Protein AF-A0A7G5LW33-F1 (afdb_monomer_lite)

pLDDT: mean 83.22, std 12.92, range [41.47, 96.94]

Radius of gyration: 15.57 Å; chains: 1; bounding box: 32×37×33 Å

Structure (mmCIF, N/CA/C/O backbone):
data_AF-A0A7G5LW33-F1
#
_entry.id   AF-A0A7G5LW33-F1
#
loop_
_atom_site.group_PDB
_atom_site.id
_atom_site.type_symbol
_atom_site.label_atom_id
_atom_site.label_alt_id
_atom_site.label_comp_id
_atom_site.label_asym_id
_atom_site.label_entity_id
_atom_site.label_seq_id
_atom_site.pdbx_PDB_ins_code
_atom_site.Cartn_x
_atom_site.Cartn_y
_atom_site.Cartn_z
_atom_site.occupancy
_atom_site.B_iso_or_equiv
_atom_site.auth_seq_id
_atom_site.auth_comp_id
_atom_site.auth_asym_id
_atom_site.auth_atom_id
_atom_site.pdbx_PDB_model_num
ATOM 1 N N . MET A 1 1 ? -8.585 -5.808 18.262 1.00 80.00 1 MET A N 1
ATOM 2 C CA . MET A 1 1 ? -7.781 -4.946 17.381 1.00 80.00 1 MET A CA 1
ATOM 3 C C . MET A 1 1 ? -8.563 -4.756 16.096 1.00 80.00 1 MET A C 1
ATOM 5 O O . MET A 1 1 ? -8.945 -5.755 15.495 1.00 80.00 1 MET A O 1
ATOM 9 N N . THR A 1 2 ? -8.897 -3.516 15.772 1.00 89.25 2 THR A N 1
ATOM 10 C CA . THR A 1 2 ? -9.639 -3.084 14.576 1.00 89.25 2 THR A CA 1
ATOM 11 C C . THR A 1 2 ? -8.683 -2.747 13.424 1.00 89.25 2 THR A C 1
ATOM 13 O O . THR A 1 2 ? -7.469 -2.693 13.639 1.00 89.25 2 THR A O 1
ATOM 16 N N . ILE A 1 3 ? -9.186 -2.489 12.213 1.00 87.56 3 ILE A N 1
ATOM 17 C CA . ILE A 1 3 ? -8.371 -1.958 11.104 1.00 87.56 3 ILE A CA 1
ATOM 18 C C . ILE A 1 3 ? -7.727 -0.621 11.499 1.00 87.56 3 ILE A C 1
ATOM 20 O O . ILE A 1 3 ? -6.547 -0.424 11.207 1.00 87.56 3 ILE A O 1
ATOM 24 N N . ASN A 1 4 ? -8.435 0.266 12.212 1.00 90.44 4 ASN A N 1
ATOM 25 C CA . ASN A 1 4 ? -7.841 1.508 12.725 1.00 90.44 4 ASN A CA 1
ATOM 26 C C . ASN A 1 4 ? -6.621 1.225 13.617 1.00 90.44 4 ASN A C 1
ATOM 28 O O . ASN A 1 4 ? -5.570 1.837 13.417 1.00 90.44 4 ASN A O 1
ATOM 32 N N . ASP A 1 5 ? -6.739 0.271 14.548 1.00 89.19 5 ASP A N 1
ATOM 33 C CA . ASP A 1 5 ? -5.645 -0.107 15.453 1.00 89.19 5 ASP A CA 1
ATOM 34 C C . ASP A 1 5 ? -4.457 -0.696 14.677 1.00 89.19 5 ASP A C 1
ATOM 36 O O . ASP A 1 5 ? -3.314 -0.304 14.900 1.00 89.19 5 ASP A O 1
ATOM 40 N N . ILE A 1 6 ? -4.716 -1.601 13.723 1.00 86.69 6 ILE A N 1
ATOM 41 C CA . ILE A 1 6 ? -3.675 -2.206 12.877 1.00 86.69 6 ILE A CA 1
ATOM 42 C C . ILE A 1 6 ? -2.936 -1.118 12.101 1.00 86.69 6 ILE A C 1
ATOM 44 O O . ILE A 1 6 ? -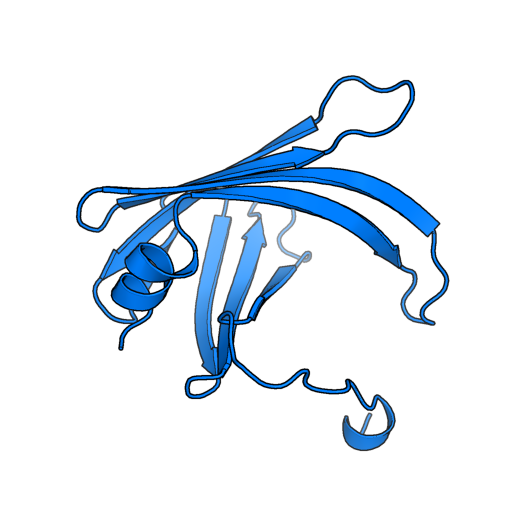1.705 -1.053 12.141 1.00 86.69 6 ILE A O 1
ATOM 48 N N . LEU A 1 7 ? -3.678 -0.247 11.410 1.00 88.38 7 LEU A N 1
ATOM 49 C CA . LEU A 1 7 ? -3.078 0.806 10.604 1.00 88.38 7 LEU A CA 1
ATOM 50 C C . LEU A 1 7 ? -2.246 1.759 11.462 1.00 88.38 7 LEU A C 1
ATOM 52 O O . LEU A 1 7 ? -1.147 2.138 11.070 1.00 88.38 7 LEU A O 1
ATOM 56 N N . ARG A 1 8 ? -2.731 2.105 12.655 1.00 91.25 8 ARG A N 1
ATOM 57 C CA . ARG A 1 8 ? -2.037 3.006 13.578 1.00 91.25 8 ARG A CA 1
ATOM 58 C C . ARG A 1 8 ? -0.784 2.390 14.194 1.00 91.25 8 ARG A C 1
ATOM 60 O O . ARG A 1 8 ? 0.237 3.062 14.269 1.00 91.25 8 ARG A O 1
ATOM 67 N N . GLU A 1 9 ? -0.865 1.155 14.677 1.00 89.25 9 GLU A N 1
ATOM 68 C CA . GLU A 1 9 ? 0.176 0.570 15.531 1.00 89.25 9 GLU A CA 1
ATOM 69 C C . GLU A 1 9 ? 1.180 -0.298 14.778 1.00 89.25 9 GLU A C 1
ATOM 71 O O . GLU A 1 9 ? 2.297 -0.503 15.255 1.00 89.25 9 GLU A O 1
ATOM 76 N N . LYS A 1 10 ? 0.774 -0.871 13.642 1.00 85.00 10 LYS A N 1
ATOM 77 C CA . LYS A 1 10 ? 1.559 -1.891 12.931 1.00 85.00 10 LYS A CA 1
ATOM 78 C C . LYS A 1 10 ? 2.014 -1.459 11.550 1.00 85.00 10 LYS A C 1
ATOM 80 O O . LYS A 1 10 ? 2.934 -2.065 11.017 1.00 85.00 10 LYS A O 1
ATOM 85 N N . VAL A 1 11 ? 1.363 -0.456 10.973 1.00 85.88 11 VAL A N 1
ATOM 86 C CA . VAL A 1 11 ? 1.526 -0.109 9.560 1.00 85.88 11 VAL A CA 1
ATOM 87 C C . VAL A 1 11 ? 1.965 1.340 9.366 1.00 85.88 11 VAL A C 1
ATOM 89 O O . VAL A 1 11 ? 2.750 1.613 8.462 1.00 85.88 11 VAL A O 1
ATOM 92 N N . ALA A 1 12 ? 1.491 2.276 10.190 1.00 91.75 12 ALA A N 1
ATOM 93 C CA . ALA A 1 12 ? 1.933 3.662 10.133 1.00 91.75 12 ALA A CA 1
ATOM 94 C C . ALA A 1 12 ? 3.450 3.746 10.345 1.00 91.75 12 ALA A C 1
ATOM 96 O O . ALA A 1 12 ? 4.009 3.113 11.240 1.00 91.75 12 ALA A O 1
ATOM 97 N N . GLY A 1 13 ? 4.114 4.542 9.515 1.00 93.88 13 GLY A N 1
ATOM 98 C CA . GLY A 1 13 ? 5.564 4.631 9.474 1.00 93.88 13 GLY A CA 1
ATOM 99 C C . GLY A 1 13 ? 6.097 4.679 8.050 1.00 93.88 13 GLY A C 1
ATOM 100 O O . GLY A 1 13 ? 5.356 4.887 7.089 1.00 93.88 13 GLY A O 1
ATOM 101 N N . VAL A 1 14 ? 7.411 4.503 7.942 1.00 95.88 14 VAL A N 1
ATOM 102 C CA . VAL A 1 14 ? 8.140 4.479 6.675 1.00 95.88 14 VAL A CA 1
ATOM 103 C C . VAL A 1 14 ? 8.700 3.082 6.466 1.00 95.88 14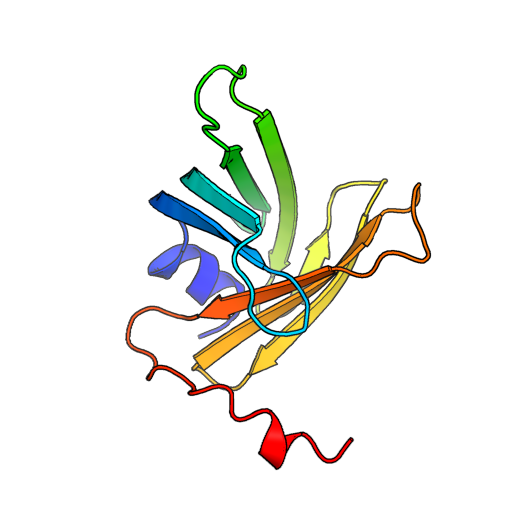 VAL A C 1
ATOM 105 O O . VAL A 1 14 ? 9.427 2.569 7.315 1.00 95.88 14 VAL A O 1
ATOM 108 N N . TRP A 1 15 ? 8.401 2.508 5.311 1.00 93.81 15 TRP A N 1
ATOM 109 C CA . TRP A 1 15 ? 8.840 1.187 4.895 1.00 93.81 15 TRP A CA 1
ATOM 110 C C . TRP A 1 15 ? 9.663 1.324 3.623 1.00 93.81 15 TRP A C 1
ATOM 112 O O . TRP A 1 15 ? 9.252 2.000 2.681 1.00 93.81 15 TRP A O 1
ATOM 122 N N . ALA A 1 16 ? 10.829 0.692 3.604 1.00 94.06 16 ALA A N 1
ATOM 123 C CA . ALA A 1 16 ? 11.611 0.487 2.395 1.00 94.06 16 ALA A CA 1
ATOM 124 C C . ALA A 1 16 ? 11.521 -0.992 2.029 1.00 94.06 16 ALA A C 1
ATOM 126 O O . ALA A 1 16 ? 11.590 -1.856 2.906 1.00 94.06 16 ALA A O 1
ATOM 127 N N . GLY A 1 17 ? 11.352 -1.282 0.747 1.00 92.50 17 GLY A N 1
ATOM 128 C CA . GLY A 1 17 ? 11.203 -2.649 0.276 1.00 92.50 17 GLY A CA 1
ATOM 129 C C . GLY A 1 17 ? 11.367 -2.751 -1.227 1.00 92.50 17 GLY A C 1
ATOM 130 O O . GLY A 1 17 ? 11.788 -1.810 -1.893 1.00 92.50 17 GLY A O 1
ATOM 131 N N . THR A 1 18 ? 10.994 -3.901 -1.767 1.00 93.62 18 THR A N 1
ATOM 132 C CA . THR A 1 18 ? 11.132 -4.204 -3.189 1.00 93.62 18 THR A CA 1
ATOM 133 C C . THR A 1 18 ? 9.757 -4.468 -3.781 1.00 93.62 18 THR A C 1
ATOM 135 O O . THR A 1 18 ? 9.016 -5.315 -3.283 1.00 93.62 18 THR A O 1
ATOM 138 N N . TYR A 1 19 ? 9.433 -3.780 -4.869 1.00 92.50 19 TYR A N 1
ATOM 139 C CA . TYR A 1 19 ? 8.254 -4.054 -5.673 1.00 92.50 19 TYR A CA 1
ATOM 140 C C . TYR A 1 19 ? 8.608 -5.063 -6.765 1.00 92.50 19 TYR A C 1
ATOM 142 O O . TYR A 1 19 ? 9.662 -4.968 -7.394 1.00 92.50 19 TYR A O 1
ATOM 150 N N . THR A 1 20 ? 7.751 -6.061 -6.971 1.00 92.62 20 THR A N 1
ATOM 151 C CA . THR A 1 20 ? 7.928 -7.077 -8.016 1.00 92.62 20 THR A CA 1
ATOM 152 C C . THR A 1 20 ? 6.655 -7.150 -8.846 1.00 92.62 20 THR A C 1
ATOM 154 O O . THR A 1 20 ? 5.574 -7.349 -8.298 1.00 92.62 20 THR A O 1
ATOM 157 N N . VAL A 1 21 ? 6.790 -7.017 -10.163 1.00 89.75 21 VAL A N 1
ATOM 158 C CA . VAL A 1 21 ? 5.705 -7.223 -11.125 1.00 89.75 21 VAL A CA 1
ATOM 159 C C . VAL A 1 21 ? 5.814 -8.644 -11.659 1.00 89.75 21 VAL A C 1
ATOM 161 O O . VAL A 1 21 ? 6.880 -9.051 -12.125 1.00 89.75 21 VAL A O 1
ATOM 164 N N . LEU A 1 22 ? 4.717 -9.392 -11.593 1.00 90.19 22 LEU A N 1
ATOM 165 C CA . LEU A 1 22 ? 4.642 -10.784 -12.026 1.00 90.19 22 LEU A CA 1
ATOM 166 C C . LEU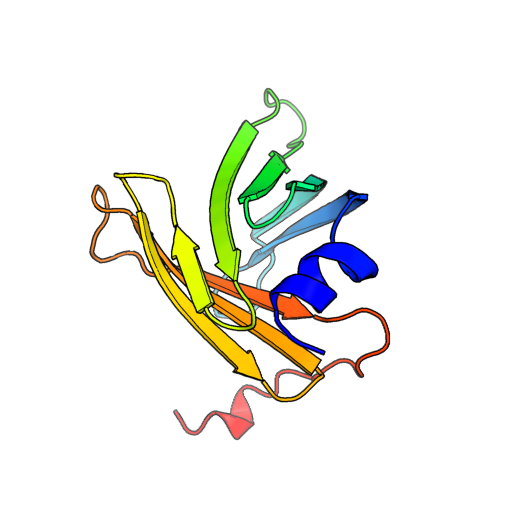 A 1 22 ? 3.601 -10.949 -13.139 1.00 90.19 22 LEU A C 1
ATOM 168 O O . LEU A 1 22 ? 2.587 -10.252 -13.160 1.00 90.19 22 LEU A O 1
ATOM 172 N N . GLN A 1 23 ? 3.828 -11.911 -14.028 1.00 88.06 23 GLN A N 1
ATOM 173 C CA . GLN A 1 23 ? 2.771 -12.506 -14.844 1.00 88.06 23 GLN A CA 1
ATOM 174 C C . GLN A 1 23 ? 1.907 -13.457 -13.997 1.00 88.06 23 GLN A C 1
ATOM 176 O O . GLN A 1 23 ? 2.351 -13.909 -12.938 1.00 88.06 23 GLN A O 1
ATOM 181 N N . PRO A 1 24 ? 0.696 -13.823 -14.464 1.00 86.88 24 PRO A N 1
ATOM 182 C CA . PRO A 1 24 ? -0.156 -14.785 -13.761 1.00 86.88 24 PRO A CA 1
ATOM 183 C C . PRO A 1 24 ? 0.481 -16.165 -13.534 1.00 86.88 24 PRO A C 1
ATOM 185 O O . PRO A 1 24 ? 0.102 -16.857 -12.597 1.00 86.88 24 PRO A O 1
ATOM 188 N N . ASP A 1 25 ? 1.448 -16.566 -14.365 1.00 87.94 25 ASP A N 1
ATOM 189 C CA . ASP A 1 25 ? 2.197 -17.823 -14.217 1.00 87.94 25 ASP A CA 1
ATOM 190 C C . ASP A 1 25 ? 3.369 -17.730 -13.218 1.00 87.94 25 ASP A C 1
ATOM 192 O O . ASP A 1 25 ? 4.095 -18.702 -13.014 1.00 87.94 25 ASP A O 1
ATOM 196 N N . GLY A 1 26 ? 3.556 -16.565 -12.586 1.00 86.06 26 GLY A N 1
ATOM 197 C CA . GLY A 1 26 ? 4.623 -16.298 -11.626 1.00 86.06 26 GLY A CA 1
ATOM 198 C C . GLY A 1 26 ? 5.929 -15.797 -12.246 1.00 86.06 26 GLY A C 1
ATOM 199 O O . GLY A 1 26 ? 6.874 -15.510 -11.506 1.00 86.06 26 GLY A O 1
ATOM 200 N N . THR A 1 27 ? 6.009 -15.646 -13.570 1.00 92.56 27 THR A N 1
ATOM 201 C CA . THR A 1 27 ? 7.192 -15.078 -14.229 1.00 92.56 27 THR A CA 1
ATOM 202 C C . THR A 1 27 ? 7.408 -13.630 -13.789 1.00 92.56 27 THR A C 1
ATOM 204 O O . THR A 1 27 ? 6.500 -12.804 -13.873 1.00 92.56 27 THR A O 1
ATOM 207 N N . VAL A 1 28 ? 8.621 -13.297 -13.337 1.00 94.25 28 VAL A N 1
ATOM 208 C CA . VAL A 1 28 ? 8.989 -11.924 -12.954 1.00 94.25 28 VAL A CA 1
ATOM 209 C C . VAL A 1 28 ? 9.182 -11.066 -14.203 1.00 94.25 28 VAL A C 1
ATOM 211 O O . VAL A 1 28 ? 10.061 -11.352 -15.014 1.00 94.25 28 VAL A O 1
ATOM 214 N N . LEU A 1 29 ? 8.391 -10.000 -14.328 1.00 92.62 29 LEU A N 1
ATOM 215 C CA . LEU A 1 29 ? 8.522 -8.990 -15.383 1.00 92.62 29 LEU A CA 1
ATOM 216 C C . LEU A 1 29 ? 9.474 -7.869 -14.973 1.00 92.62 29 LEU A C 1
ATOM 218 O O . LEU A 1 29 ? 10.359 -7.492 -15.733 1.00 92.62 29 LEU A O 1
ATOM 222 N N . GLU A 1 30 ? 9.296 -7.349 -13.760 1.00 94.12 30 GLU A N 1
ATOM 223 C CA . GLU A 1 30 ? 10.083 -6.237 -13.233 1.00 94.12 30 GLU A CA 1
ATOM 224 C C . GLU A 1 30 ? 10.329 -6.424 -11.738 1.00 94.12 30 GLU A C 1
ATOM 226 O O . GLU A 1 30 ? 9.508 -6.996 -11.015 1.00 94.12 30 GLU A O 1
ATOM 231 N N . ARG A 1 31 ? 11.457 -5.898 -11.260 1.00 95.38 31 ARG A N 1
ATOM 232 C CA . ARG A 1 31 ? 11.773 -5.807 -9.838 1.00 95.38 31 ARG A CA 1
ATOM 233 C C . ARG A 1 31 ? 12.569 -4.538 -9.574 1.00 95.38 31 ARG A C 1
ATOM 235 O O . ARG A 1 31 ? 13.586 -4.323 -10.225 1.00 95.38 31 ARG A O 1
ATOM 242 N N . PHE A 1 32 ? 12.119 -3.726 -8.627 1.00 95.50 32 PHE A N 1
ATOM 243 C CA . PHE A 1 32 ? 12.758 -2.453 -8.296 1.00 95.50 32 PHE A CA 1
ATOM 244 C C . PHE A 1 32 ? 12.462 -2.030 -6.858 1.00 95.50 32 PHE A C 1
ATOM 246 O O . PHE A 1 32 ? 11.556 -2.561 -6.209 1.00 95.50 32 PHE A O 1
ATOM 253 N N . ASP A 1 33 ? 13.240 -1.080 -6.350 1.00 96.94 33 ASP A N 1
ATOM 254 C CA . ASP A 1 33 ? 13.064 -0.574 -4.995 1.00 96.94 33 ASP A CA 1
ATOM 255 C C . ASP A 1 33 ? 11.783 0.253 -4.874 1.00 96.94 33 ASP A C 1
ATOM 257 O O . ASP A 1 33 ? 11.291 0.882 -5.814 1.00 96.94 33 ASP A O 1
ATOM 261 N N . SER A 1 34 ? 11.219 0.249 -3.677 1.00 96.19 34 SER A N 1
ATOM 262 C CA . SER A 1 34 ? 10.017 0.997 -3.353 1.00 96.19 34 SER A CA 1
ATOM 263 C C . SER A 1 34 ? 10.089 1.532 -1.936 1.00 96.19 34 SER A C 1
ATOM 265 O O . SER A 1 34 ? 10.762 0.983 -1.056 1.00 96.19 34 SER A O 1
ATOM 267 N N . ARG A 1 35 ? 9.365 2.621 -1.714 1.00 96.56 35 ARG A N 1
ATOM 268 C CA . ARG A 1 35 ? 9.174 3.210 -0.399 1.00 96.56 35 ARG A CA 1
ATOM 269 C C . ARG A 1 35 ? 7.695 3.430 -0.166 1.00 96.56 35 ARG A C 1
ATOM 271 O O . ARG A 1 35 ? 6.990 3.889 -1.055 1.00 96.56 35 ARG A O 1
ATOM 278 N N . GLN A 1 36 ? 7.241 3.145 1.040 1.00 93.44 36 GLN A N 1
ATOM 279 C CA . GLN A 1 36 ? 5.866 3.360 1.444 1.00 93.44 36 GLN A CA 1
ATOM 280 C C . GLN A 1 36 ? 5.823 4.131 2.754 1.00 93.44 36 GLN A C 1
ATOM 282 O O . GLN A 1 36 ? 6.585 3.863 3.681 1.00 93.44 36 GLN A O 1
ATOM 287 N N . GLU A 1 37 ? 4.936 5.110 2.824 1.00 95.81 37 GLU A N 1
ATOM 288 C CA . GLU A 1 37 ? 4.785 6.005 3.961 1.00 95.81 37 GLU A CA 1
ATOM 289 C C . GLU A 1 37 ? 3.313 6.071 4.331 1.00 95.81 37 GLU A C 1
ATOM 291 O O . GLU A 1 37 ? 2.511 6.632 3.591 1.00 95.81 37 GLU A O 1
ATOM 296 N N . GLY A 1 38 ? 2.967 5.473 5.467 1.00 93.19 38 GLY A N 1
ATOM 297 C CA . GLY A 1 38 ? 1.609 5.448 5.995 1.00 93.19 38 GLY A CA 1
ATOM 298 C C . GLY A 1 38 ? 1.486 6.333 7.228 1.00 93.19 38 GLY A C 1
ATOM 299 O O . GLY A 1 38 ? 2.352 6.306 8.109 1.00 93.19 38 GLY A O 1
ATOM 300 N N . ARG A 1 39 ? 0.405 7.105 7.329 1.00 95.19 39 ARG A N 1
ATOM 301 C CA . ARG A 1 39 ? 0.141 7.975 8.477 1.00 95.19 39 ARG A CA 1
ATOM 302 C C . ARG A 1 39 ? -1.330 7.933 8.871 1.00 95.19 39 ARG A C 1
ATOM 304 O O . ARG A 1 39 ? -2.215 8.024 8.029 1.00 95.19 39 ARG A O 1
ATOM 311 N N . MET A 1 40 ? -1.568 7.850 10.179 1.00 94.12 40 MET A N 1
ATOM 312 C CA . MET A 1 40 ? -2.899 7.936 10.779 1.00 94.12 40 MET A CA 1
ATOM 313 C C . MET A 1 40 ? -3.007 9.197 11.648 1.00 94.12 40 MET A C 1
ATOM 315 O O . MET A 1 40 ? -2.242 9.362 12.599 1.00 94.12 40 MET A O 1
ATOM 319 N N . GLU A 1 41 ? -3.974 10.067 11.357 1.00 93.81 41 GLU A N 1
ATOM 320 C CA . GLU A 1 41 ? -4.332 11.244 12.160 1.00 93.81 41 GLU A CA 1
ATOM 321 C C . GLU A 1 41 ? -5.818 11.181 12.546 1.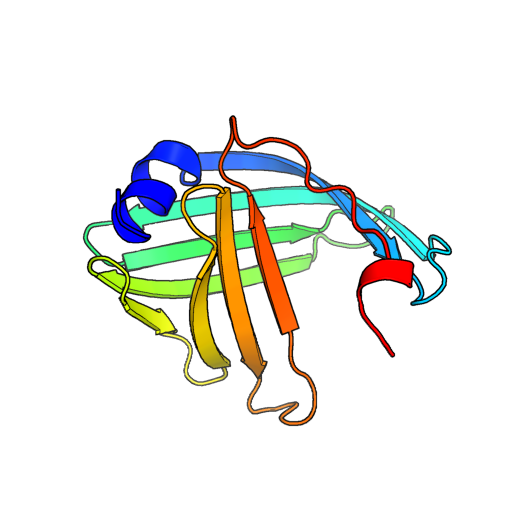00 93.81 41 GLU A C 1
ATOM 323 O O . GLU A 1 41 ? -6.707 11.430 11.732 1.00 93.81 41 GLU A O 1
ATOM 328 N N . GLY A 1 42 ? -6.118 10.821 13.798 1.00 92.44 42 GLY A N 1
ATOM 329 C CA . GLY A 1 42 ? -7.500 10.538 14.202 1.00 92.44 42 GLY A CA 1
ATOM 330 C C . GLY A 1 42 ? -8.048 9.329 13.437 1.00 92.44 42 GLY A C 1
ATOM 331 O O . GLY A 1 42 ? -7.542 8.224 13.622 1.00 92.44 42 GLY A O 1
ATOM 332 N N . THR A 1 43 ? -9.058 9.545 12.594 1.00 93.69 43 THR A N 1
ATOM 333 C CA . THR A 1 43 ? -9.606 8.547 11.655 1.00 93.69 43 THR A CA 1
ATOM 334 C C . THR A 1 43 ? -9.112 8.750 10.221 1.00 93.69 43 THR A C 1
ATOM 336 O O . THR A 1 43 ? -9.525 8.028 9.323 1.00 93.69 43 THR A O 1
ATOM 339 N N . ALA A 1 44 ? -8.264 9.745 9.955 1.00 92.44 44 ALA A N 1
ATOM 340 C CA . ALA A 1 44 ? -7.738 9.989 8.619 1.00 92.44 44 ALA A CA 1
ATOM 341 C C . ALA A 1 44 ? -6.490 9.135 8.374 1.00 92.44 44 ALA A C 1
ATOM 343 O O . ALA A 1 44 ? -5.463 9.334 9.023 1.00 92.44 44 ALA A O 1
ATOM 344 N N . TRP A 1 45 ? -6.578 8.224 7.409 1.00 92.06 45 TRP A N 1
ATOM 345 C CA . TRP A 1 45 ? -5.440 7.496 6.867 1.00 92.06 45 TRP A CA 1
ATOM 346 C C . TRP A 1 45 ? -4.946 8.181 5.597 1.00 92.06 45 TRP A C 1
ATOM 348 O O . TRP A 1 45 ? -5.736 8.460 4.690 1.00 92.06 45 TRP A O 1
ATOM 358 N N . THR A 1 46 ? -3.641 8.415 5.515 1.00 91.38 46 THR A N 1
ATOM 359 C CA . THR A 1 46 ? -2.956 8.812 4.286 1.00 91.38 46 THR A CA 1
ATOM 360 C C . THR A 1 46 ? -1.795 7.877 4.021 1.00 91.38 46 THR A C 1
ATOM 362 O O . THR A 1 46 ? -1.095 7.439 4.935 1.00 91.38 46 THR A O 1
ATOM 365 N N . GLU A 1 47 ? -1.589 7.575 2.749 1.00 91.38 47 GLU A N 1
ATOM 366 C CA . GLU A 1 47 ? -0.496 6.729 2.316 1.00 91.38 47 GLU A CA 1
ATOM 367 C C . GLU A 1 47 ? 0.116 7.256 1.030 1.00 91.38 47 GLU A C 1
ATOM 369 O O . GLU A 1 47 ? -0.590 7.667 0.107 1.00 91.38 47 GLU A O 1
ATOM 374 N N . ARG A 1 48 ? 1.443 7.217 0.982 1.00 92.25 48 ARG A N 1
ATOM 375 C CA . ARG A 1 48 ? 2.234 7.443 -0.217 1.00 92.25 48 ARG A CA 1
ATOM 376 C C . ARG A 1 48 ? 3.046 6.196 -0.519 1.00 92.25 48 ARG A C 1
ATOM 378 O O . ARG A 1 48 ? 3.756 5.705 0.354 1.00 92.25 48 ARG A O 1
ATOM 385 N N . VAL A 1 49 ? 3.001 5.746 -1.763 1.00 92.12 49 VAL A N 1
ATOM 386 C CA . VAL A 1 49 ? 3.909 4.733 -2.306 1.00 92.12 49 VAL A CA 1
ATOM 387 C C . VAL A 1 49 ? 4.768 5.395 -3.374 1.00 92.12 49 VAL A C 1
ATOM 389 O O . VAL A 1 49 ? 4.246 6.069 -4.256 1.00 92.12 49 VAL A O 1
ATOM 392 N N . THR A 1 50 ? 6.078 5.209 -3.297 1.00 95.44 50 THR A N 1
ATOM 393 C CA . THR A 1 50 ? 7.054 5.697 -4.269 1.00 95.44 50 THR A CA 1
ATOM 394 C C . THR A 1 50 ? 7.760 4.502 -4.893 1.00 95.44 50 THR A C 1
ATOM 396 O O . THR A 1 50 ? 8.359 3.690 -4.186 1.00 95.44 50 THR A O 1
ATOM 399 N N . TYR A 1 51 ? 7.712 4.412 -6.215 1.00 95.75 51 TYR A N 1
ATOM 400 C CA . TYR A 1 51 ? 8.378 3.386 -7.008 1.00 95.75 51 TYR A CA 1
ATOM 401 C C . TYR A 1 51 ? 9.675 3.941 -7.600 1.00 95.75 51 TYR A C 1
ATOM 403 O O . TYR A 1 51 ? 9.670 5.022 -8.189 1.00 95.75 51 TYR A O 1
ATOM 411 N N . LEU A 1 52 ? 10.780 3.212 -7.430 1.00 95.75 52 LEU A N 1
ATOM 412 C CA . LEU A 1 52 ? 12.136 3.654 -7.762 1.00 95.75 52 LEU A CA 1
ATOM 413 C C . LEU A 1 52 ? 12.732 2.758 -8.857 1.00 95.75 52 LEU A C 1
ATOM 415 O O . LEU A 1 52 ? 13.620 1.945 -8.601 1.00 95.75 52 LEU A O 1
ATOM 419 N N . ARG A 1 53 ? 12.210 2.876 -10.081 1.00 95.19 53 ARG A N 1
ATOM 420 C CA . ARG A 1 53 ? 12.758 2.175 -11.251 1.00 95.19 53 ARG A CA 1
ATOM 421 C C . ARG A 1 53 ? 14.090 2.786 -11.673 1.00 95.19 53 ARG A C 1
ATOM 423 O O . ARG A 1 53 ? 14.250 4.003 -11.693 1.00 95.19 53 ARG A O 1
ATOM 430 N N . GLU A 1 54 ? 15.046 1.937 -12.031 1.00 92.94 54 GLU A N 1
ATOM 431 C CA . GLU A 1 54 ? 16.347 2.398 -12.509 1.00 92.94 54 GLU A CA 1
ATOM 432 C C . GLU A 1 54 ? 16.199 3.149 -13.841 1.00 92.94 54 GLU A C 1
ATOM 434 O O . GLU A 1 54 ? 15.598 2.645 -14.786 1.00 92.94 54 GLU A O 1
ATOM 439 N N . GLY A 1 55 ? 16.759 4.359 -13.915 1.00 94.75 55 GLY A N 1
ATOM 440 C CA . GLY A 1 55 ? 16.725 5.186 -15.125 1.00 94.75 55 GLY A CA 1
ATOM 441 C C . GLY A 1 55 ? 15.411 5.938 -15.368 1.00 94.75 55 GLY A C 1
ATOM 442 O O . GLY A 1 55 ? 15.325 6.664 -16.357 1.00 94.75 55 GLY A O 1
ATOM 443 N N . GLU A 1 56 ? 14.426 5.816 -14.476 1.00 95.44 56 GLU A N 1
ATOM 444 C CA . GLU A 1 56 ? 13.173 6.575 -14.513 1.00 95.44 56 GLU A CA 1
ATOM 445 C C . GLU A 1 56 ? 13.080 7.544 -13.327 1.00 95.44 56 GLU A C 1
ATOM 447 O O . GLU A 1 56 ? 13.676 7.333 -12.268 1.00 95.44 56 GLU A O 1
ATOM 452 N N . ASP A 1 57 ? 12.299 8.612 -13.497 1.00 96.12 57 ASP A N 1
ATOM 453 C CA . ASP A 1 57 ? 11.938 9.476 -12.376 1.00 96.12 57 ASP A CA 1
ATOM 454 C C . ASP A 1 57 ? 11.034 8.712 -11.387 1.00 96.12 57 ASP A C 1
ATOM 456 O O . ASP A 1 57 ? 10.172 7.937 -11.819 1.00 96.12 57 ASP A O 1
ATOM 460 N N . PRO A 1 58 ? 11.169 8.934 -10.063 1.00 95.25 58 PRO A N 1
ATOM 461 C CA . PRO A 1 58 ? 10.309 8.295 -9.075 1.00 95.25 58 PRO A CA 1
ATOM 462 C C . PRO A 1 58 ? 8.824 8.525 -9.361 1.00 95.25 58 PRO A C 1
ATOM 464 O O . PRO A 1 58 ? 8.363 9.664 -9.461 1.00 95.25 58 PRO A O 1
ATOM 467 N N . TYR A 1 59 ? 8.059 7.437 -9.431 1.00 92.50 59 TYR A N 1
ATOM 468 C CA . TYR A 1 59 ? 6.611 7.505 -9.599 1.00 92.50 59 TYR A CA 1
ATOM 469 C C . TYR A 1 59 ? 5.923 7.385 -8.240 1.00 92.50 59 TYR A C 1
ATOM 471 O O . TYR A 1 59 ? 6.116 6.405 -7.519 1.00 92.50 59 TYR A O 1
ATOM 479 N N . GLU A 1 60 ? 5.112 8.382 -7.889 1.00 92.25 60 GLU A N 1
ATOM 480 C CA . GLU A 1 60 ? 4.365 8.400 -6.635 1.00 92.25 60 GLU A CA 1
ATOM 481 C C . GLU A 1 60 ? 2.890 8.061 -6.844 1.00 92.25 60 GLU A C 1
ATOM 483 O O . GLU A 1 60 ? 2.236 8.521 -7.784 1.00 92.25 60 GLU A O 1
ATOM 488 N N . HIS A 1 61 ? 2.343 7.312 -5.894 1.00 86.00 61 HIS A N 1
ATOM 489 C CA . HIS A 1 61 ? 0.920 7.077 -5.771 1.00 86.00 61 HIS A CA 1
ATOM 490 C C . HIS A 1 61 ? 0.436 7.430 -4.368 1.00 86.00 61 HIS A C 1
ATOM 492 O O . HIS A 1 61 ? 1.091 7.105 -3.379 1.00 86.00 61 HIS A O 1
ATOM 498 N N . TRP A 1 62 ? -0.714 8.095 -4.293 1.00 85.56 62 TRP A N 1
ATOM 499 C CA . TRP A 1 62 ? -1.278 8.598 -3.046 1.00 85.56 62 TRP A CA 1
ATOM 500 C C . TRP A 1 62 ? -2.654 7.993 -2.794 1.00 85.56 62 TRP A C 1
ATOM 502 O O . TRP A 1 62 ? -3.546 8.076 -3.639 1.00 85.56 62 TRP A O 1
ATOM 512 N N . TYR A 1 63 ? -2.833 7.450 -1.595 1.00 84.19 63 TYR A N 1
ATOM 513 C CA . TYR A 1 63 ? -4.099 6.930 -1.101 1.00 84.19 63 TYR A CA 1
ATOM 514 C C . TYR A 1 63 ? -4.548 7.716 0.125 1.00 84.19 63 TYR A C 1
ATOM 516 O O . TYR A 1 63 ? -3.753 8.241 0.909 1.00 84.19 63 TYR A O 1
ATOM 524 N N . SER A 1 64 ? -5.859 7.835 0.293 1.00 86.44 64 SER A N 1
ATOM 525 C CA . SER A 1 64 ? -6.448 8.509 1.446 1.00 86.44 64 SER A CA 1
ATOM 526 C C . SER A 1 64 ? -7.800 7.903 1.774 1.00 86.44 64 SER A C 1
ATOM 528 O O . SER A 1 64 ? -8.620 7.678 0.881 1.00 86.44 64 SER A O 1
ATOM 530 N N . ALA A 1 65 ? -8.044 7.671 3.058 1.00 87.88 65 ALA A N 1
ATOM 531 C CA . ALA A 1 65 ? -9.277 7.081 3.555 1.00 87.88 65 ALA A CA 1
ATOM 532 C C . ALA A 1 65 ? -9.665 7.657 4.924 1.00 87.88 65 ALA A C 1
ATOM 534 O O . ALA A 1 65 ? -8.830 8.165 5.671 1.00 87.88 65 ALA A O 1
ATOM 535 N N . THR A 1 66 ? -10.949 7.576 5.255 1.00 90.75 66 THR A N 1
ATOM 536 C CA . THR A 1 66 ? -11.415 7.574 6.642 1.00 90.75 66 THR A CA 1
ATOM 537 C C . THR A 1 66 ? -11.438 6.129 7.120 1.00 90.75 66 THR A C 1
ATOM 539 O O . THR A 1 66 ? -11.958 5.272 6.413 1.00 90.75 66 THR A O 1
ATOM 542 N N . VAL A 1 67 ? -10.899 5.868 8.304 1.00 90.38 67 VAL A N 1
ATOM 543 C CA . VAL A 1 67 ? -10.885 4.558 8.951 1.00 90.38 67 VAL A CA 1
ATOM 544 C C . VAL A 1 67 ? -11.436 4.716 10.361 1.00 90.38 67 VAL A C 1
ATOM 546 O O . VAL A 1 67 ? -10.805 5.378 11.189 1.00 90.38 67 VAL A O 1
ATOM 549 N N . ASP A 1 68 ? -12.582 4.111 10.644 1.00 90.62 68 ASP A N 1
ATOM 550 C CA . ASP A 1 68 ? -13.211 4.108 11.967 1.00 90.62 68 ASP A CA 1
ATOM 551 C C . ASP A 1 68 ? -13.564 2.672 12.369 1.00 90.62 68 ASP A C 1
ATOM 553 O O . ASP A 1 68 ? -14.359 1.998 11.718 1.00 90.62 68 ASP A O 1
ATOM 557 N N . GLY A 1 69 ? -12.899 2.159 13.404 1.00 90.31 69 GLY A N 1
ATOM 558 C CA . GLY A 1 69 ? -12.926 0.732 13.714 1.00 90.31 69 GLY A CA 1
ATOM 559 C C . GLY A 1 69 ? -12.485 -0.121 12.516 1.00 90.31 69 GLY A C 1
ATOM 560 O O . GLY A 1 69 ? -11.332 -0.040 12.087 1.00 90.31 69 GLY A O 1
ATOM 561 N N . ASP A 1 70 ? -13.395 -0.957 12.013 1.00 87.31 70 ASP A N 1
ATOM 562 C CA . ASP A 1 70 ? -13.196 -1.802 10.823 1.00 87.31 70 ASP A CA 1
ATOM 563 C C . ASP A 1 70 ? -13.815 -1.194 9.547 1.00 87.31 70 ASP A C 1
ATOM 565 O O . ASP A 1 70 ? -13.716 -1.778 8.469 1.00 87.31 70 ASP A O 1
ATOM 569 N N . GLU A 1 71 ? -14.449 -0.025 9.639 1.00 86.31 71 GLU A N 1
ATOM 570 C CA . GLU A 1 71 ? -15.014 0.667 8.484 1.00 86.31 71 GLU A CA 1
ATOM 571 C C . GLU A 1 71 ? -13.937 1.511 7.798 1.00 86.31 71 GLU A C 1
ATOM 573 O O . GLU A 1 71 ? -13.239 2.302 8.436 1.00 86.31 71 GLU A O 1
ATOM 578 N N . VAL A 1 72 ? -13.806 1.350 6.481 1.00 86.00 72 VAL A N 1
ATOM 579 C CA . VAL A 1 72 ? -12.868 2.109 5.651 1.00 86.00 72 VAL A CA 1
ATOM 580 C C . VAL A 1 72 ? -13.631 2.740 4.497 1.00 86.00 72 VAL A C 1
ATOM 582 O O . VAL A 1 72 ? -14.250 2.040 3.701 1.00 86.00 72 VAL A O 1
ATOM 585 N N . ALA A 1 73 ? -13.531 4.058 4.373 1.00 85.19 73 ALA A N 1
ATOM 586 C CA . ALA A 1 73 ? -14.118 4.824 3.284 1.00 85.19 73 ALA A CA 1
ATOM 587 C C . ALA A 1 73 ? -13.031 5.637 2.577 1.00 85.19 73 ALA A C 1
ATOM 589 O O . ALA A 1 73 ? -12.440 6.545 3.166 1.00 85.19 73 ALA A O 1
ATOM 590 N N . PHE A 1 74 ? -12.760 5.336 1.308 1.00 81.56 74 PHE A N 1
ATOM 591 C CA . PHE A 1 74 ? -11.788 6.093 0.519 1.00 81.56 74 PHE A CA 1
ATOM 592 C C . PHE A 1 74 ? -12.251 7.547 0.339 1.00 81.56 74 PHE A C 1
ATOM 594 O O . PHE A 1 74 ? -13.407 7.817 0.024 1.00 81.56 74 PHE A O 1
ATOM 601 N N . ARG A 1 75 ? -11.341 8.506 0.547 1.00 71.38 75 ARG A N 1
ATOM 602 C CA . ARG A 1 75 ? -11.615 9.953 0.415 1.00 71.38 75 ARG A CA 1
ATOM 603 C C . ARG A 1 75 ? -11.355 10.491 -0.990 1.00 71.38 75 ARG A C 1
ATOM 605 O O . ARG A 1 75 ? -11.500 11.688 -1.221 1.00 71.38 75 ARG A O 1
ATOM 612 N N . ASN A 1 76 ? -10.927 9.636 -1.911 1.00 67.88 76 ASN A N 1
ATOM 613 C CA . ASN A 1 76 ? -10.565 10.039 -3.258 1.00 67.88 76 ASN A CA 1
ATOM 614 C C . ASN A 1 76 ? -11.773 9.862 -4.185 1.00 67.88 76 ASN A C 1
ATOM 616 O O . ASN A 1 76 ? -12.266 8.749 -4.333 1.00 67.88 76 ASN A O 1
ATOM 620 N N . THR A 1 77 ? -12.240 10.935 -4.830 1.00 66.56 77 THR A N 1
ATOM 621 C CA . THR A 1 77 ? -13.441 10.908 -5.694 1.00 66.56 77 THR A CA 1
ATOM 622 C C . THR A 1 77 ? -13.292 10.016 -6.920 1.00 66.56 77 THR A C 1
ATOM 624 O O . THR A 1 77 ? -14.274 9.756 -7.602 1.00 66.56 77 THR A O 1
ATOM 627 N N . ASN A 1 78 ? -12.066 9.583 -7.219 1.00 75.81 78 ASN A N 1
ATOM 628 C CA . ASN A 1 78 ? -11.737 8.771 -8.385 1.00 75.81 78 ASN A CA 1
ATOM 629 C C . ASN A 1 78 ? -11.600 7.280 -8.050 1.00 75.81 78 ASN A C 1
ATOM 631 O O . ASN A 1 78 ? -11.311 6.493 -8.950 1.00 75.81 78 ASN A O 1
ATOM 635 N N . MET A 1 79 ? -11.803 6.888 -6.789 1.00 79.94 79 MET A N 1
ATOM 636 C CA . MET A 1 79 ? -11.690 5.506 -6.331 1.00 79.94 79 MET A CA 1
ATOM 637 C C . MET A 1 79 ? -12.963 5.051 -5.624 1.00 79.94 79 MET A C 1
ATOM 639 O O . MET A 1 79 ? -13.615 5.819 -4.922 1.00 79.94 79 MET A O 1
ATOM 643 N N . TRP A 1 80 ? -13.266 3.769 -5.762 1.00 80.50 80 TRP A N 1
ATOM 644 C CA . TRP A 1 80 ? -14.332 3.078 -5.043 1.00 80.50 80 TRP A CA 1
ATOM 645 C C . TRP A 1 80 ? -13.766 1.780 -4.475 1.00 80.50 80 TRP A C 1
ATOM 647 O O . TRP A 1 80 ? -12.785 1.261 -5.003 1.00 80.50 80 TRP A O 1
ATOM 657 N N . GLY A 1 81 ? -14.362 1.233 -3.421 1.00 81.06 81 GLY A N 1
ATOM 658 C CA . GLY A 1 81 ? -13.906 -0.043 -2.886 1.00 81.06 81 GLY A CA 1
ATOM 659 C C . GLY A 1 81 ? -14.525 -0.414 -1.553 1.00 81.06 81 GLY A C 1
ATOM 660 O O . GLY A 1 81 ? -15.286 0.350 -0.966 1.00 81.06 81 GLY A O 1
ATOM 661 N N . GLU A 1 82 ? -14.147 -1.597 -1.093 1.00 79.50 82 GLU A N 1
ATOM 662 C CA . GLU A 1 82 ? -14.527 -2.189 0.182 1.00 79.50 82 GLU A CA 1
ATOM 663 C C . GLU A 1 82 ? -13.275 -2.752 0.855 1.00 79.50 82 GLU A C 1
ATOM 665 O O . GLU A 1 82 ? -12.307 -3.134 0.187 1.00 79.50 82 GLU A O 1
ATOM 670 N N . THR A 1 83 ? -13.313 -2.841 2.179 1.00 82.00 83 THR A N 1
ATOM 671 C CA . THR A 1 83 ? -12.233 -3.437 2.964 1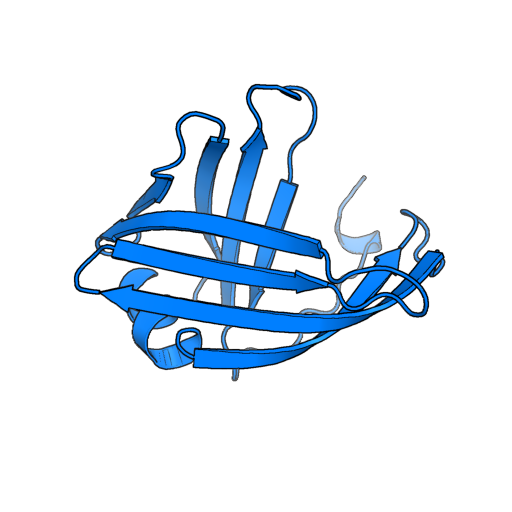.00 82.00 83 THR A CA 1
ATOM 672 C C . THR A 1 83 ? -12.797 -4.559 3.817 1.00 82.00 83 THR A C 1
ATOM 674 O O . THR A 1 83 ? -13.882 -4.436 4.384 1.00 82.00 83 THR A O 1
ATOM 677 N N . SER A 1 84 ? -12.059 -5.659 3.919 1.00 80.12 84 SER A N 1
ATOM 678 C CA . SER A 1 84 ? -12.405 -6.787 4.777 1.00 80.12 84 SER A CA 1
ATOM 679 C C . SER A 1 84 ? -11.205 -7.229 5.607 1.00 80.12 84 SER A C 1
ATOM 681 O O . SER A 1 84 ? -10.046 -6.993 5.259 1.00 80.12 84 SER A O 1
ATOM 683 N N . ARG A 1 85 ? -11.484 -7.873 6.743 1.00 82.50 85 ARG A N 1
ATOM 684 C CA . ARG A 1 85 ? -10.456 -8.548 7.536 1.00 82.50 85 ARG A CA 1
ATOM 685 C C . ARG A 1 85 ? -10.461 -10.035 7.249 1.00 82.50 85 ARG A C 1
ATOM 687 O O . ARG A 1 85 ? -11.522 -10.657 7.196 1.00 82.50 85 ARG A O 1
ATOM 694 N N . VAL A 1 86 ? -9.265 -10.601 7.191 1.00 79.50 86 VAL A N 1
ATOM 695 C CA . VAL A 1 86 ? -9.044 -12.042 7.275 1.00 79.50 86 VAL A CA 1
ATOM 696 C C . VAL A 1 86 ? -8.482 -12.300 8.664 1.00 79.50 86 VAL A C 1
ATOM 698 O O . VAL A 1 86 ? -7.284 -12.148 8.890 1.00 79.50 86 VAL A O 1
ATOM 701 N N . GLY A 1 87 ? -9.388 -12.574 9.607 1.00 76.81 87 GLY A N 1
ATOM 702 C CA . GLY A 1 87 ? -9.055 -12.822 11.008 1.00 76.81 87 GLY A CA 1
ATOM 703 C C . GLY A 1 87 ? -8.181 -11.726 11.632 1.00 76.81 87 GLY A C 1
ATOM 704 O O . GLY A 1 87 ? -8.528 -10.542 11.597 1.00 76.81 87 GLY A O 1
ATOM 705 N N . ALA A 1 88 ? -7.074 -12.141 12.243 1.00 72.31 88 ALA A N 1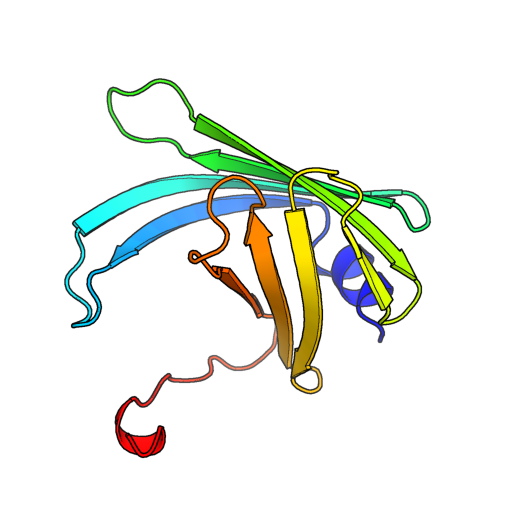
ATOM 706 C CA . ALA A 1 88 ? -6.031 -11.268 12.783 1.00 72.31 88 ALA A CA 1
ATOM 707 C C . ALA A 1 88 ? -4.809 -11.154 11.847 1.00 72.31 88 ALA A C 1
ATOM 709 O O . ALA A 1 88 ? -3.848 -10.456 12.167 1.00 72.31 88 ALA A O 1
ATOM 710 N N . GLU A 1 89 ? -4.830 -11.860 10.718 1.00 71.94 89 GLU A N 1
ATOM 711 C CA . GLU A 1 89 ? -3.676 -12.122 9.867 1.00 71.94 89 GLU A CA 1
ATOM 712 C C . GLU A 1 89 ? -3.463 -11.027 8.818 1.00 71.94 89 GLU A C 1
ATOM 714 O O . GLU A 1 89 ? -2.324 -10.611 8.571 1.00 71.94 89 GLU A O 1
ATOM 719 N N . ALA A 1 90 ? -4.550 -10.554 8.203 1.00 79.38 90 ALA A N 1
ATOM 720 C CA . ALA A 1 90 ? -4.474 -9.607 7.100 1.00 79.38 90 ALA A CA 1
ATOM 721 C C . ALA A 1 90 ? -5.693 -8.684 6.992 1.00 79.38 90 ALA A C 1
ATOM 723 O O . ALA A 1 90 ? -6.806 -8.994 7.430 1.00 79.38 90 ALA A O 1
ATOM 724 N N . VAL A 1 91 ? -5.463 -7.552 6.332 1.00 83.81 91 VAL A N 1
ATOM 725 C CA . VAL A 1 91 ? -6.506 -6.660 5.821 1.00 83.81 91 VAL A CA 1
ATOM 726 C C . VAL A 1 91 ? -6.486 -6.741 4.298 1.00 83.81 91 VAL A C 1
ATOM 728 O O . VAL A 1 91 ? -5.421 -6.628 3.690 1.00 83.81 91 VAL A O 1
ATOM 731 N N . ILE A 1 92 ? -7.655 -6.948 3.695 1.00 84.19 92 ILE A N 1
ATOM 732 C CA . ILE A 1 92 ? -7.841 -6.972 2.246 1.00 84.19 92 ILE A CA 1
ATOM 733 C C . ILE A 1 92 ? -8.541 -5.686 1.836 1.00 84.19 92 ILE A C 1
ATOM 735 O O . ILE A 1 92 ? -9.676 -5.435 2.244 1.00 84.19 92 ILE A O 1
ATOM 739 N N . PHE A 1 93 ? -7.880 -4.897 1.000 1.00 85.25 93 PHE A N 1
ATOM 740 C CA . PHE A 1 93 ? -8.461 -3.733 0.351 1.00 85.25 93 PHE A CA 1
ATOM 741 C C . PHE A 1 93 ? -8.820 -4.120 -1.078 1.00 85.25 93 PHE A C 1
ATOM 743 O O . PHE A 1 93 ? -7.955 -4.461 -1.880 1.00 85.25 93 PHE A O 1
ATOM 750 N N . SER A 1 94 ? -10.103 -4.067 -1.407 1.00 84.19 94 SER A N 1
ATOM 751 C CA . SER A 1 94 ? -10.590 -4.311 -2.758 1.00 84.19 94 SER A CA 1
ATOM 752 C C . SER A 1 94 ? -11.120 -3.004 -3.323 1.00 84.19 94 SER A C 1
ATOM 754 O O . SER A 1 94 ? -12.220 -2.584 -2.963 1.00 84.19 94 SER A O 1
ATOM 756 N N . PHE A 1 95 ? -10.399 -2.398 -4.256 1.00 84.62 95 PHE A N 1
ATOM 757 C CA . PHE A 1 95 ? -10.771 -1.102 -4.812 1.00 84.62 95 PHE A CA 1
ATOM 758 C C . PHE A 1 95 ? -10.532 -1.020 -6.317 1.00 84.62 95 PHE A C 1
ATOM 760 O O . PHE A 1 95 ? -9.775 -1.792 -6.897 1.00 84.62 95 PHE A O 1
ATOM 767 N N . GLY A 1 96 ? -11.199 -0.074 -6.962 1.00 81.56 96 GLY A N 1
ATOM 768 C CA . GLY A 1 96 ? -11.037 0.233 -8.377 1.00 81.56 96 GLY A CA 1
ATOM 769 C C . GLY A 1 96 ? -10.949 1.735 -8.606 1.00 81.56 96 GLY A C 1
ATOM 770 O O . GLY A 1 96 ? -11.115 2.541 -7.684 1.00 81.56 96 GLY A O 1
ATOM 771 N N . ARG A 1 97 ? -10.686 2.119 -9.856 1.00 82.00 97 ARG A N 1
ATOM 772 C CA . ARG A 1 97 ? -10.669 3.522 -10.290 1.00 82.00 97 ARG A CA 1
ATOM 773 C C . ARG A 1 97 ? -11.854 3.802 -11.199 1.00 82.00 97 ARG A C 1
ATOM 775 O O . ARG A 1 97 ? -12.174 2.997 -12.063 1.00 82.00 97 ARG A O 1
ATOM 782 N N . HIS A 1 98 ? -12.484 4.963 -11.059 1.00 82.31 98 HIS A N 1
ATOM 783 C CA . HIS A 1 98 ? -13.629 5.328 -11.902 1.00 82.31 98 HIS A CA 1
ATOM 784 C C . HIS A 1 98 ? -13.262 5.501 -13.381 1.00 82.31 98 HIS A C 1
ATOM 786 O O . HIS A 1 98 ? -14.067 5.189 -14.249 1.00 82.31 98 HIS A O 1
ATOM 792 N N . GLU A 1 99 ? -12.040 5.949 -13.674 1.00 82.81 99 GLU A N 1
ATOM 793 C CA . GLU A 1 99 ? -11.510 6.069 -15.042 1.00 82.81 99 GLU A CA 1
ATOM 794 C C . GLU A 1 99 ? -11.222 4.716 -15.712 1.00 82.81 99 GLU A C 1
ATOM 796 O O . GLU A 1 99 ? -11.088 4.651 -16.933 1.00 82.81 99 GLU A O 1
ATOM 801 N N . ARG A 1 100 ? -11.130 3.638 -14.924 1.00 76.75 100 ARG A N 1
ATOM 802 C CA . ARG A 1 100 ? -10.872 2.268 -15.381 1.00 76.75 100 ARG A CA 1
ATOM 803 C C . ARG A 1 100 ? -11.759 1.293 -14.600 1.00 76.75 100 ARG A C 1
ATOM 805 O O . ARG A 1 100 ? -11.262 0.557 -13.751 1.00 76.75 100 ARG A O 1
ATOM 812 N N . PRO A 1 101 ? -13.082 1.315 -14.838 1.00 79.12 101 PRO A N 1
ATOM 813 C CA . PRO A 1 101 ? -14.048 0.621 -13.987 1.00 79.12 101 PRO A CA 1
ATOM 814 C C . PRO A 1 101 ? -13.929 -0.908 -14.049 1.00 79.12 101 PRO A C 1
ATOM 816 O O . PRO A 1 101 ? -14.315 -1.576 -13.093 1.00 79.12 101 PRO A O 1
ATOM 819 N N . ASP A 1 102 ? -13.367 -1.444 -15.135 1.00 80.44 102 ASP A N 1
ATOM 820 C CA . ASP A 1 102 ? -13.125 -2.879 -15.309 1.00 80.44 102 ASP A CA 1
ATOM 821 C C . ASP A 1 102 ? -11.828 -3.352 -14.620 1.00 80.44 102 ASP A C 1
ATOM 823 O O . ASP A 1 102 ? -11.592 -4.554 -14.493 1.00 80.44 102 ASP A O 1
ATOM 827 N N . GLU A 1 103 ? -10.984 -2.427 -14.143 1.00 75.62 103 GLU A N 1
ATOM 828 C CA . GLU A 1 103 ? -9.792 -2.747 -13.358 1.00 75.62 103 GLU A CA 1
ATOM 829 C C . GLU A 1 103 ? -10.140 -2.774 -11.865 1.00 75.62 103 GLU A C 1
ATOM 831 O O . GLU A 1 103 ? -10.435 -1.747 -11.243 1.00 75.62 103 GLU A O 1
ATOM 836 N N . ARG A 1 104 ? -10.055 -3.966 -11.267 1.00 78.62 104 ARG A N 1
ATOM 837 C CA . ARG A 1 104 ? -10.161 -4.159 -9.819 1.00 78.62 104 ARG A CA 1
ATOM 838 C C . ARG A 1 104 ? -8.805 -4.543 -9.251 1.00 78.62 104 ARG A C 1
ATOM 840 O O . ARG A 1 104 ? -8.165 -5.479 -9.723 1.00 78.62 104 ARG A O 1
ATOM 847 N N . ILE A 1 105 ? -8.394 -3.823 -8.220 1.00 80.75 105 ILE A N 1
ATOM 848 C CA . ILE A 1 105 ? -7.158 -4.046 -7.482 1.00 80.75 105 ILE A CA 1
ATOM 849 C C . ILE A 1 105 ? -7.529 -4.696 -6.153 1.00 80.75 105 ILE A C 1
ATOM 851 O O . ILE A 1 105 ? -8.443 -4.249 -5.456 1.00 80.75 105 ILE A O 1
ATOM 855 N N . ILE A 1 106 ? -6.816 -5.767 -5.819 1.00 81.25 106 ILE A N 1
ATOM 856 C CA . ILE A 1 106 ? -6.861 -6.386 -4.500 1.00 81.25 106 ILE A CA 1
ATOM 857 C C . ILE A 1 106 ? -5.488 -6.171 -3.878 1.00 81.25 106 ILE A C 1
ATOM 859 O O . ILE A 1 106 ? -4.491 -6.695 -4.370 1.00 81.25 106 ILE A O 1
ATOM 863 N N . GLU A 1 107 ? -5.442 -5.381 -2.814 1.00 84.31 107 GLU A N 1
ATOM 864 C CA . GLU A 1 107 ? -4.259 -5.224 -1.981 1.00 84.31 107 GLU A CA 1
ATOM 865 C C . GLU A 1 107 ? -4.441 -6.043 -0.704 1.00 84.31 107 GLU A C 1
ATOM 867 O O . GLU A 1 107 ? -5.414 -5.875 0.033 1.00 84.31 107 GLU A O 1
ATOM 872 N N . GLU A 1 108 ? -3.482 -6.921 -0.431 1.00 83.81 108 GLU A N 1
ATOM 873 C CA . GLU A 1 108 ? -3.371 -7.623 0.841 1.00 83.81 108 GLU A CA 1
ATOM 874 C C . GLU A 1 108 ? -2.284 -6.958 1.680 1.00 83.81 108 GLU A C 1
ATOM 876 O O . GLU A 1 108 ? -1.126 -6.866 1.266 1.00 83.81 108 GLU A O 1
ATOM 881 N N . ARG A 1 109 ? -2.637 -6.565 2.904 1.00 82.38 109 ARG A N 1
ATOM 882 C CA . ARG A 1 109 ? -1.664 -6.135 3.903 1.00 82.38 109 ARG A CA 1
ATOM 883 C C . ARG A 1 109 ? -1.603 -7.131 5.043 1.00 82.38 109 ARG A C 1
ATOM 885 O O . ARG A 1 109 ? -2.540 -7.251 5.832 1.00 82.38 109 ARG A O 1
ATOM 892 N N . ARG A 1 110 ? -0.461 -7.804 5.152 1.00 79.62 110 ARG A N 1
ATOM 893 C CA . ARG A 1 110 ? -0.169 -8.714 6.260 1.00 79.62 110 ARG A CA 1
ATOM 894 C C . ARG A 1 110 ? 0.246 -7.942 7.494 1.00 79.62 110 ARG A C 1
ATOM 896 O O . ARG A 1 110 ? 1.033 -6.999 7.415 1.00 79.62 110 ARG A O 1
ATOM 903 N N . VAL A 1 111 ? -0.258 -8.372 8.643 1.00 71.62 111 VAL A N 1
ATOM 904 C CA . VAL A 1 111 ? 0.129 -7.794 9.928 1.00 71.62 111 VAL A CA 1
ATOM 905 C C . VAL A 1 111 ? 1.462 -8.420 10.369 1.00 71.62 111 VAL A C 1
ATOM 907 O O . VAL A 1 111 ? 1.556 -9.648 10.434 1.00 71.62 111 VAL A O 1
ATOM 910 N N . PRO A 1 112 ? 2.509 -7.627 10.681 1.00 65.62 112 PRO A N 1
ATOM 911 C CA . PRO A 1 112 ? 3.780 -8.155 11.174 1.00 65.62 112 PRO A CA 1
ATOM 912 C C . PRO A 1 112 ? 3.589 -9.116 12.359 1.00 65.62 112 PRO A C 1
ATOM 914 O O . PRO A 1 112 ? 2.955 -8.761 13.354 1.00 65.62 112 PRO A O 1
ATOM 917 N N . GLY A 1 113 ? 4.151 -10.325 12.252 1.00 63.59 113 GLY A N 1
ATOM 918 C CA . GLY A 1 113 ? 3.985 -11.412 13.228 1.00 63.59 113 GLY A CA 1
ATOM 919 C C . GLY A 1 113 ? 2.938 -12.469 12.846 1.00 63.59 113 GLY A C 1
ATOM 920 O O . GLY A 1 113 ? 2.898 -13.518 13.485 1.00 63.59 113 GLY A O 1
ATOM 921 N N . ALA A 1 114 ? 2.135 -12.240 11.801 1.00 58.91 114 ALA A N 1
ATOM 922 C CA . ALA A 1 114 ? 1.300 -13.275 11.198 1.00 58.91 114 ALA A CA 1
ATOM 923 C C . ALA A 1 114 ? 2.161 -14.264 10.390 1.00 58.91 114 ALA A C 1
ATOM 925 O O . ALA A 1 114 ? 3.140 -13.870 9.749 1.00 58.91 114 ALA A O 1
ATOM 926 N N . LEU A 1 115 ? 1.806 -15.553 10.423 1.00 53.25 115 LEU A N 1
ATOM 927 C CA . LEU A 1 115 ? 2.478 -16.574 9.617 1.00 53.25 115 LEU A CA 1
ATOM 928 C C . LEU A 1 115 ? 2.340 -16.240 8.125 1.00 53.25 115 LEU A C 1
ATOM 930 O O . LEU A 1 115 ? 1.300 -15.753 7.672 1.00 53.25 115 LEU A O 1
ATOM 934 N N . ALA A 1 116 ? 3.392 -16.521 7.353 1.00 53.97 116 ALA A N 1
ATOM 935 C CA . ALA A 1 116 ? 3.282 -16.518 5.903 1.00 53.97 116 ALA A CA 1
ATOM 936 C C . ALA A 1 116 ? 2.186 -17.519 5.502 1.00 53.97 116 ALA A C 1
ATOM 938 O O . ALA A 1 116 ? 2.165 -18.658 5.956 1.00 53.97 116 ALA A O 1
ATOM 939 N N . VAL A 1 117 ? 1.256 -17.064 4.674 1.00 52.94 117 VAL A N 1
ATOM 940 C CA . VAL A 1 117 ? 0.245 -17.898 4.034 1.00 52.94 117 VAL A CA 1
ATOM 941 C C . VAL A 1 117 ? 0.920 -18.269 2.739 1.00 52.94 117 VAL A C 1
ATOM 943 O O . VAL A 1 117 ? 1.137 -17.395 1.896 1.00 52.94 117 VAL A O 1
ATOM 946 N N . GLU A 1 118 ? 1.330 -19.526 2.645 1.00 54.31 118 GLU A N 1
ATOM 947 C CA . GLU A 1 118 ? 1.749 -20.100 1.380 1.00 54.31 118 GLU A CA 1
ATOM 948 C C . GLU A 1 118 ? 0.531 -20.091 0.465 1.00 54.31 118 GLU A C 1
ATOM 950 O O . GLU A 1 118 ? -0.507 -20.684 0.766 1.00 54.31 118 GLU A O 1
ATOM 955 N N . TRP A 1 119 ? 0.630 -19.329 -0.619 1.00 47.03 119 TRP A N 1
ATOM 956 C CA . TRP A 1 119 ? -0.382 -19.368 -1.653 1.00 47.03 119 TRP A CA 1
ATOM 957 C C . TRP A 1 119 ? -0.217 -20.681 -2.416 1.00 47.03 119 TRP A C 1
ATOM 959 O O . TRP A 1 119 ? 0.762 -20.865 -3.137 1.00 47.03 119 TRP A O 1
ATOM 969 N N . ASP A 1 120 ? -1.163 -21.596 -2.216 1.00 55.16 120 ASP A N 1
ATOM 970 C CA . ASP A 1 120 ? -1.282 -22.826 -2.988 1.00 55.16 120 ASP A CA 1
ATOM 971 C C . ASP A 1 120 ? -2.360 -22.638 -4.071 1.00 55.16 120 ASP A C 1
ATOM 973 O O . ASP A 1 120 ? -3.557 -22.703 -3.766 1.00 55.16 120 ASP A O 1
ATOM 977 N N . PRO A 1 121 ? -1.978 -22.413 -5.341 1.00 49.31 121 PRO A N 1
ATOM 978 C CA . PRO A 1 121 ? -2.941 -22.277 -6.430 1.00 49.31 121 PRO A CA 1
ATOM 979 C C . PRO A 1 121 ? -3.811 -23.522 -6.621 1.00 49.31 121 PRO A C 1
ATOM 981 O O . PRO A 1 121 ? -4.927 -23.407 -7.126 1.00 49.31 121 PRO A O 1
ATOM 984 N N . SER A 1 122 ? -3.347 -24.707 -6.208 1.00 61.47 122 SER A N 1
ATOM 985 C CA . SER A 1 122 ? -4.117 -25.948 -6.331 1.00 61.47 122 SER A CA 1
ATOM 986 C C . SER A 1 122 ? -5.273 -26.037 -5.328 1.00 61.47 122 SER A C 1
ATOM 988 O O . SER A 1 122 ? -6.242 -26.759 -5.565 1.00 61.47 122 SER A O 1
ATOM 990 N N . ALA A 1 123 ? -5.227 -25.242 -4.255 1.00 52.75 123 ALA A N 1
ATOM 991 C CA . ALA A 1 123 ? -6.296 -25.135 -3.267 1.00 52.75 123 ALA A CA 1
ATOM 992 C C . ALA A 1 123 ? -7.428 -24.175 -3.689 1.00 52.75 123 ALA A C 1
ATOM 994 O O . ALA A 1 123 ? -8.489 -24.176 -3.064 1.00 52.75 123 ALA A O 1
ATOM 995 N N . ALA A 1 124 ? -7.237 -23.370 -4.743 1.00 51.50 124 ALA A N 1
ATOM 996 C CA . ALA A 1 124 ? -8.200 -22.352 -5.177 1.00 51.50 124 ALA A CA 1
ATOM 997 C C . ALA A 1 124 ? -9.385 -22.898 -6.000 1.00 51.50 124 ALA A C 1
ATOM 999 O O . ALA A 1 124 ? -10.309 -22.141 -6.290 1.00 51.50 124 ALA A O 1
ATOM 1000 N N . GLY A 1 125 ? -9.397 -24.193 -6.340 1.00 41.47 125 GLY A N 1
ATOM 1001 C CA . GLY A 1 125 ? -10.561 -24.864 -6.933 1.00 41.47 125 GLY A CA 1
ATOM 1002 C C . GLY A 1 125 ? -11.103 -24.223 -8.218 1.00 41.47 125 GLY A C 1
ATOM 1003 O O . GLY A 1 125 ? -12.322 -24.181 -8.388 1.00 41.47 125 GLY A O 1
ATOM 1004 N N . VAL A 1 126 ? -10.218 -23.720 -9.088 1.00 42.62 126 VAL A N 1
ATOM 1005 C CA . VAL A 1 126 ? -10.559 -23.224 -10.437 1.00 42.62 126 VAL A CA 1
ATOM 1006 C C . VAL A 1 126 ? -10.308 -24.293 -11.490 1.00 42.62 126 VAL A C 1
ATOM 1008 O O . VAL A 1 126 ? -9.232 -24.928 -11.427 1.00 42.62 126 VAL A O 1
#

Secondary structure (DSSP, 8-state):
--HHHHIIIII-EEEEEEEEEE-TTS-EEEEEEEEEEEEEETTEEEEEEEEE-TTSPPEEEEEEEEEETTEEEE--TTEEEEEEEETTTEEEEEEEETTEEEEEEEEEEEPTTSPP----GGGG--

Foldseek 3Di:
DFPLCLLAPFNAAKDKDKDFDADPVGHTPDIFIKMKHWDDDPQKIKIKIWTDDPPDDIDIDIWIWGHDGHFTGTPDPQKDWGWDDDPQFWIWTWMDGNVCRVDIDIDIDGGPPHDDDPDDPVVVPD

Sequence (126 aa):
MTINDILREKVAGVWAGTYTVLQPDGTVLERFDSRQEGRMEGTAWTERVTYLREGEDPYEHWYSATVDGDEVAFRNTNMWGETSRVGAEAVIFSFGRHERPDERIIEERRVPGALAVEWDPSAAGV